Protein AF-A0A846D8M5-F1 (afdb_monomer_lite)

Foldseek 3Di:
DDVVVVVVCVVQLVVLLVVCLVVVPLSLLPQQVVCVVVPDQSLVSNVVSVVSSVVSVVVVVVVCVVVVVDDPVVCCVPVVVVVVVVVVVNVVVVVDDRVVVVVVSVVVSVVVVVVVVVVVVVVVVVVVVVVPDDD

Sequence (135 aa):
MTPTHLLIF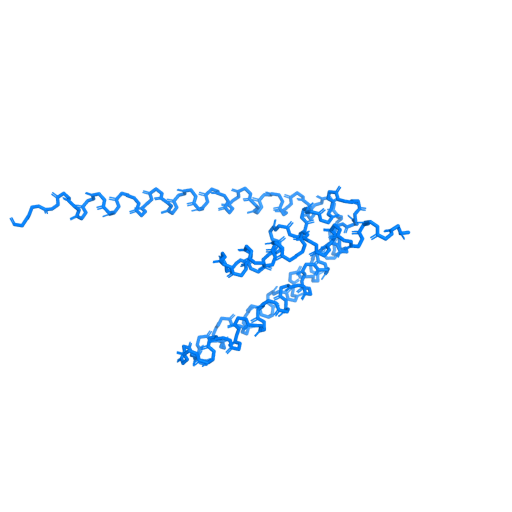AGSGLLAGILAGFLGIGGGVVLVPLLVALGYQPVQAAATSSLSIVITASSGTVQNWRMGYFDLKSVIGIGFPALITAQIGAYLADLFPPYLLLVAFGILLLVTIYLIQLRKQLKSRAQQESQRAPN

Secondary structure (DSSP, 8-state):
--HHHHHHHHHHHHHHHHHHHHHTS-SHHHHHHHHHHTT--HHHHHHHHHHHHHHHHHHHHHHHHHTT---HHHHHHHHHHHHHHHHHHHHHHHTS-HHHHHHHHHHHHHHHHHHHHHHHHHHHHHHHHHHHS--

pLDDT: mean 79.48, std 8.6, range [52.28, 92.25]

Radius of gyration: 18.72 Å; chains: 1; bounding box: 63×35×42 Å

Structure (mmCIF, N/CA/C/O backbone):
data_AF-A0A846D8M5-F1
#
_entry.id   AF-A0A846D8M5-F1
#
loop_
_atom_site.group_PDB
_atom_site.id
_atom_site.type_symbol
_atom_site.label_atom_id
_atom_site.label_alt_id
_atom_site.label_comp_id
_atom_site.label_asym_id
_atom_site.label_entity_id
_atom_site.label_seq_id
_atom_site.pdbx_PDB_ins_code
_atom_site.Cartn_x
_atom_site.Cartn_y
_atom_site.Cartn_z
_atom_site.occupancy
_atom_site.B_iso_or_equiv
_atom_site.auth_seq_id
_atom_site.auth_comp_id
_atom_site.auth_asym_id
_atom_site.auth_atom_id
_atom_site.pdbx_PDB_model_num
ATOM 1 N N . MET A 1 1 ? 22.003 12.902 -9.533 1.00 52.28 1 MET A N 1
ATOM 2 C CA . MET A 1 1 ? 20.816 13.222 -8.712 1.00 52.28 1 MET A CA 1
ATOM 3 C C . MET A 1 1 ? 20.994 14.627 -8.161 1.00 52.28 1 MET A C 1
ATOM 5 O O . MET A 1 1 ? 21.874 14.825 -7.336 1.00 52.28 1 MET A O 1
ATOM 9 N N . THR A 1 2 ? 20.272 15.618 -8.684 1.00 69.81 2 THR A N 1
ATOM 10 C CA . THR A 1 2 ? 20.359 17.006 -8.199 1.00 69.81 2 THR A CA 1
ATOM 11 C C . THR A 1 2 ? 19.541 17.174 -6.905 1.00 69.81 2 THR A C 1
ATOM 13 O O . THR A 1 2 ? 18.514 16.507 -6.744 1.00 69.81 2 THR A O 1
ATOM 16 N N . PRO A 1 3 ? 19.967 18.038 -5.963 1.00 70.38 3 PRO A N 1
ATOM 17 C CA . PRO A 1 3 ? 19.333 18.208 -4.645 1.00 70.38 3 PRO A CA 1
ATOM 18 C C . PRO A 1 3 ? 17.864 18.662 -4.707 1.00 70.38 3 PRO A C 1
ATOM 20 O O . PRO A 1 3 ? 17.102 18.448 -3.768 1.00 70.38 3 PRO A O 1
ATOM 23 N N . THR A 1 4 ? 17.429 19.222 -5.834 1.00 70.56 4 THR A N 1
ATOM 24 C CA . THR A 1 4 ? 16.033 19.594 -6.092 1.00 70.56 4 THR A CA 1
ATOM 25 C C . THR A 1 4 ? 15.095 18.388 -6.178 1.00 70.56 4 THR A C 1
ATOM 27 O O . THR A 1 4 ? 13.969 18.466 -5.693 1.00 70.56 4 THR A O 1
ATOM 30 N N . HIS A 1 5 ? 15.545 17.245 -6.708 1.00 72.69 5 HIS A N 1
ATOM 31 C CA . HIS A 1 5 ? 14.712 16.037 -6.763 1.00 72.69 5 HIS A CA 1
ATOM 32 C C . HIS A 1 5 ? 14.430 15.461 -5.372 1.00 72.69 5 HIS A C 1
ATOM 34 O O . HIS A 1 5 ? 13.329 14.980 -5.130 1.00 72.69 5 HIS A O 1
ATOM 40 N N . LEU A 1 6 ? 15.380 15.568 -4.436 1.00 73.88 6 LEU A N 1
ATOM 41 C CA . LEU A 1 6 ? 15.201 15.119 -3.050 1.00 73.88 6 LEU A CA 1
ATOM 42 C C . LEU A 1 6 ? 14.072 15.869 -2.340 1.00 73.88 6 LEU A C 1
ATOM 44 O O . LEU A 1 6 ? 13.260 15.248 -1.659 1.00 73.88 6 LEU A O 1
ATOM 48 N N . LEU A 1 7 ? 13.983 17.185 -2.539 1.00 78.38 7 LEU A N 1
ATOM 49 C CA . LEU A 1 7 ? 12.912 18.000 -1.962 1.00 78.38 7 LEU A CA 1
ATOM 50 C C . LEU A 1 7 ? 11.543 17.649 -2.557 1.00 78.38 7 LEU A C 1
ATOM 52 O O . LEU A 1 7 ? 10.556 17.583 -1.827 1.00 78.38 7 LEU A O 1
ATOM 56 N N . ILE A 1 8 ? 11.487 17.358 -3.860 1.00 78.06 8 ILE A N 1
ATOM 57 C CA . ILE A 1 8 ? 10.257 16.918 -4.532 1.00 78.06 8 ILE A CA 1
ATOM 58 C C . ILE A 1 8 ? 9.831 15.534 -4.023 1.00 78.06 8 ILE A C 1
ATOM 60 O O . ILE A 1 8 ? 8.652 15.334 -3.727 1.00 78.06 8 ILE A O 1
ATOM 64 N N . PHE A 1 9 ? 10.764 14.591 -3.859 1.00 71.31 9 PHE A N 1
ATOM 65 C CA . PHE A 1 9 ? 10.476 13.270 -3.289 1.00 71.31 9 PHE A CA 1
ATOM 66 C C . PHE A 1 9 ? 9.994 13.361 -1.844 1.00 71.31 9 PHE A C 1
ATOM 68 O O . PHE A 1 9 ? 9.004 12.725 -1.491 1.00 71.31 9 PHE A O 1
ATOM 75 N N . ALA A 1 10 ? 10.650 14.184 -1.025 1.00 77.88 10 ALA A N 1
ATOM 76 C CA . ALA A 1 10 ? 10.250 14.391 0.357 1.00 77.88 10 ALA A CA 1
ATOM 77 C C . ALA A 1 10 ? 8.849 15.013 0.438 1.00 77.88 10 ALA A C 1
ATOM 79 O O . ALA A 1 10 ? 7.990 14.475 1.126 1.00 77.88 10 ALA A O 1
ATOM 80 N N . GLY A 1 11 ? 8.579 16.089 -0.307 1.00 80.75 11 GLY A N 1
ATOM 81 C CA . GLY A 1 11 ? 7.279 16.766 -0.285 1.00 80.75 11 GLY A CA 1
ATOM 82 C C . GLY A 1 11 ? 6.132 15.895 -0.807 1.00 80.75 11 GLY A C 1
ATOM 83 O O . GLY A 1 11 ? 5.086 15.794 -0.166 1.00 80.75 11 GLY A O 1
ATOM 84 N N . SER A 1 12 ? 6.334 15.223 -1.943 1.00 72.62 12 SER A N 1
ATOM 85 C CA . SER A 1 12 ? 5.322 14.335 -2.530 1.00 72.62 12 SER A CA 1
ATOM 86 C C . SER A 1 12 ? 5.097 13.074 -1.699 1.00 72.62 12 SER A C 1
ATOM 88 O O . SER A 1 12 ? 3.949 12.692 -1.494 1.00 72.62 12 SER A O 1
ATOM 90 N N . GLY A 1 13 ? 6.155 12.467 -1.155 1.00 70.81 13 GLY A N 1
ATOM 91 C CA . GLY A 1 13 ? 6.057 11.313 -0.263 1.00 70.81 13 GLY A CA 1
ATOM 92 C C . GLY A 1 13 ? 5.342 11.642 1.046 1.00 70.81 13 GLY A C 1
ATOM 93 O O . GLY A 1 13 ? 4.541 10.842 1.522 1.00 70.81 13 GLY A O 1
ATOM 94 N N . LEU A 1 14 ? 5.563 12.837 1.599 1.00 77.81 14 LEU A N 1
ATOM 95 C CA . LEU A 1 14 ? 4.922 13.286 2.835 1.00 77.81 14 LEU A CA 1
ATOM 96 C C . LEU A 1 14 ? 3.430 13.579 2.607 1.00 77.81 14 LEU A C 1
ATOM 98 O O . LEU A 1 14 ? 2.591 13.086 3.357 1.00 77.81 14 LEU A O 1
ATOM 102 N N . LEU A 1 15 ? 3.077 14.276 1.521 1.00 76.12 15 LEU A N 1
ATOM 103 C CA . LEU A 1 15 ? 1.676 14.486 1.132 1.00 76.12 15 LEU A CA 1
ATOM 104 C C . LEU A 1 15 ? 0.964 13.170 0.804 1.00 76.12 15 LEU A C 1
ATOM 106 O O . LEU A 1 15 ? -0.138 12.930 1.296 1.00 76.12 15 LEU A O 1
ATOM 110 N N . ALA A 1 16 ? 1.596 12.298 0.017 1.00 68.88 16 ALA A N 1
ATOM 111 C CA . ALA A 1 16 ? 1.054 10.986 -0.308 1.00 68.88 16 ALA A CA 1
ATOM 112 C C . ALA A 1 16 ? 0.885 10.130 0.951 1.00 68.88 16 ALA A C 1
ATOM 114 O O . ALA A 1 16 ? -0.146 9.487 1.091 1.00 68.88 16 ALA A O 1
ATOM 115 N N . GLY A 1 17 ? 1.839 10.163 1.885 1.00 65.44 17 GLY A N 1
ATOM 116 C CA . GLY A 1 17 ? 1.776 9.458 3.165 1.00 65.44 17 GLY A CA 1
ATOM 117 C C . GLY A 1 17 ? 0.657 9.965 4.075 1.00 65.44 17 GLY A C 1
ATOM 118 O O . GLY A 1 17 ? -0.071 9.157 4.647 1.00 65.44 17 GLY A O 1
ATOM 119 N N . ILE A 1 18 ? 0.455 11.284 4.156 1.00 72.31 18 ILE A N 1
ATOM 120 C CA . ILE A 1 18 ? -0.668 11.880 4.895 1.00 72.31 18 ILE A CA 1
ATOM 121 C C . ILE A 1 18 ? -1.992 11.444 4.268 1.00 72.31 18 ILE A C 1
ATOM 123 O O . ILE A 1 18 ? -2.844 10.896 4.963 1.00 72.31 18 ILE A O 1
ATOM 127 N N . LEU A 1 19 ? -2.162 11.624 2.955 1.00 68.31 19 LEU A N 1
ATOM 128 C CA . LEU A 1 19 ? -3.387 11.233 2.252 1.00 68.31 19 LEU A CA 1
ATOM 129 C C . LEU A 1 19 ? -3.642 9.727 2.372 1.00 68.31 19 LEU A C 1
ATOM 131 O O . LEU A 1 19 ? -4.762 9.310 2.641 1.00 68.31 19 LEU A O 1
ATOM 135 N N . ALA A 1 20 ? -2.602 8.909 2.242 1.00 63.12 20 ALA A N 1
ATOM 136 C CA . ALA A 1 20 ? -2.658 7.465 2.415 1.00 63.12 20 ALA A CA 1
ATOM 137 C C . ALA A 1 20 ? -3.077 7.046 3.824 1.00 63.12 20 ALA A C 1
ATOM 139 O O . ALA A 1 20 ? -3.887 6.131 3.960 1.00 63.12 20 ALA A O 1
ATOM 140 N N . GLY A 1 21 ? -2.531 7.706 4.848 1.00 61.69 21 GLY A N 1
ATOM 141 C CA . GLY A 1 21 ? -2.876 7.481 6.247 1.00 61.69 21 GLY A CA 1
ATOM 142 C C . GLY A 1 21 ? -4.318 7.883 6.549 1.00 61.69 21 GLY A C 1
ATOM 143 O O . GLY A 1 21 ? -5.042 7.115 7.174 1.00 61.69 21 GLY A O 1
ATOM 144 N N . PHE A 1 22 ? -4.771 9.027 6.027 1.00 62.53 22 PHE A N 1
ATOM 145 C CA . PHE A 1 22 ? -6.163 9.479 6.144 1.00 62.53 22 PHE A CA 1
ATOM 146 C C . PHE A 1 22 ? -7.151 8.559 5.421 1.00 62.53 22 PHE A C 1
ATOM 148 O O . PHE A 1 22 ? -8.244 8.306 5.922 1.00 62.53 22 PHE A O 1
ATOM 155 N N . LEU A 1 23 ? -6.784 8.069 4.237 1.00 63.47 23 LEU A N 1
ATOM 156 C CA . LEU A 1 23 ? -7.632 7.200 3.422 1.00 63.47 23 LEU A CA 1
ATOM 157 C C . LEU A 1 23 ? -7.542 5.720 3.842 1.00 63.47 23 LEU A C 1
ATOM 159 O O . LEU A 1 23 ? -8.371 4.920 3.415 1.00 63.47 23 LEU A O 1
ATOM 163 N N . GLY A 1 24 ? -6.543 5.339 4.645 1.00 60.50 24 GLY A N 1
ATOM 164 C CA . GLY A 1 24 ? -6.326 3.968 5.120 1.00 60.50 24 GLY A CA 1
ATOM 165 C C . GLY A 1 24 ? -5.878 2.965 4.046 1.00 60.50 24 GLY A C 1
ATOM 166 O O . GLY A 1 24 ? -5.963 1.763 4.270 1.00 60.50 24 GLY A O 1
ATOM 167 N N . ILE A 1 25 ? -5.413 3.426 2.876 1.00 63.41 25 ILE A N 1
ATOM 168 C CA . ILE A 1 25 ? -5.116 2.575 1.697 1.00 63.41 25 ILE A CA 1
ATOM 169 C C . ILE A 1 25 ? -3.622 2.191 1.610 1.00 63.41 25 ILE A C 1
ATOM 171 O O . ILE A 1 25 ? -3.185 1.575 0.642 1.00 63.41 25 ILE A O 1
ATOM 175 N N . GLY A 1 26 ? -2.789 2.608 2.570 1.00 62.91 26 GLY A N 1
ATOM 176 C CA . GLY A 1 26 ? -1.344 2.316 2.579 1.00 62.91 26 GLY A CA 1
ATOM 177 C C . GLY A 1 26 ? -0.514 3.077 1.530 1.00 62.91 26 GLY A C 1
ATOM 178 O O . GLY A 1 26 ? 0.701 2.958 1.492 1.00 62.91 26 GLY A O 1
ATOM 179 N N . GLY A 1 27 ? -1.122 3.906 0.680 1.00 65.12 27 GLY A N 1
ATOM 180 C CA . GLY A 1 27 ? -0.404 4.866 -0.171 1.00 65.12 27 GLY A CA 1
ATOM 181 C C . GLY A 1 27 ? 0.227 4.302 -1.436 1.00 65.12 27 GLY A C 1
ATOM 182 O O . GLY A 1 27 ? 0.594 5.085 -2.310 1.00 65.12 27 GLY A O 1
ATOM 183 N N . GLY A 1 28 ? 0.269 2.979 -1.610 1.00 69.88 28 GLY A N 1
ATOM 184 C CA . GLY A 1 28 ? 0.837 2.373 -2.818 1.00 69.88 28 GLY A CA 1
ATOM 185 C C . GLY A 1 28 ? 0.066 2.657 -4.102 1.00 69.88 28 GLY A C 1
ATOM 186 O O . GLY A 1 28 ? 0.667 2.793 -5.163 1.00 69.88 28 GLY A O 1
ATOM 187 N N . VAL A 1 29 ? -1.242 2.897 -3.990 1.00 70.38 29 VAL A N 1
ATOM 188 C CA . VAL A 1 29 ? -2.087 3.405 -5.085 1.00 70.38 29 VAL A CA 1
ATOM 189 C C . VAL A 1 29 ? -1.563 4.729 -5.661 1.00 70.38 29 VAL A C 1
ATOM 191 O O . VAL A 1 29 ? -1.752 4.995 -6.843 1.00 70.38 29 VAL A O 1
ATOM 194 N N . VAL A 1 30 ? -0.888 5.546 -4.846 1.00 76.56 30 VAL A N 1
ATOM 195 C CA . VAL A 1 30 ? -0.352 6.858 -5.241 1.00 76.56 30 VAL A CA 1
ATOM 196 C C . VAL A 1 30 ? 1.153 6.787 -5.514 1.00 76.56 30 VAL A C 1
ATOM 198 O O . VAL A 1 30 ? 1.621 7.320 -6.516 1.00 76.56 30 VAL A O 1
ATOM 201 N N . LEU A 1 31 ? 1.914 6.101 -4.656 1.00 79.06 31 LEU A N 1
ATOM 202 C CA . LEU A 1 31 ? 3.377 6.021 -4.732 1.00 79.06 31 LEU A CA 1
ATOM 203 C C . LEU A 1 31 ? 3.878 5.256 -5.960 1.00 79.06 31 LEU A C 1
ATOM 205 O O . LEU A 1 31 ? 4.815 5.715 -6.609 1.00 79.06 31 LEU A O 1
ATOM 209 N N . VAL A 1 32 ? 3.258 4.124 -6.304 1.00 83.56 32 VAL A N 1
ATOM 210 C CA . VAL A 1 32 ? 3.677 3.310 -7.457 1.00 83.56 32 VAL A CA 1
ATOM 211 C C . VAL A 1 32 ? 3.573 4.084 -8.780 1.00 83.56 32 VAL A C 1
ATOM 213 O O . VAL A 1 32 ? 4.594 4.200 -9.460 1.00 83.56 32 VAL A O 1
ATOM 216 N N . PRO A 1 33 ? 2.416 4.664 -9.167 1.00 79.44 33 PRO A N 1
ATOM 217 C CA . PRO A 1 33 ? 2.316 5.389 -10.431 1.00 79.44 33 PRO A CA 1
ATOM 218 C C . PRO A 1 33 ? 3.143 6.677 -10.426 1.00 79.44 33 PRO A C 1
ATOM 220 O O . PRO A 1 33 ? 3.671 7.045 -11.470 1.00 79.44 33 PRO A O 1
ATOM 223 N N . LEU A 1 34 ? 3.319 7.331 -9.272 1.00 83.00 34 LEU A N 1
ATOM 224 C CA . LEU A 1 34 ? 4.190 8.501 -9.149 1.00 83.00 34 LEU A CA 1
ATOM 225 C C . LEU A 1 34 ? 5.653 8.145 -9.451 1.00 83.00 34 LEU A C 1
ATOM 227 O O . LEU A 1 34 ? 6.296 8.819 -10.249 1.00 83.00 34 LEU A O 1
ATOM 231 N N . LEU A 1 35 ? 6.177 7.075 -8.849 1.00 82.88 35 LEU A N 1
ATOM 232 C CA . LEU A 1 35 ? 7.551 6.626 -9.086 1.00 82.88 35 LEU A CA 1
ATOM 233 C C . LEU A 1 35 ? 7.749 6.167 -10.536 1.00 82.88 35 LEU A C 1
ATOM 235 O O . LEU A 1 35 ? 8.748 6.521 -11.157 1.00 82.88 35 LEU A O 1
ATOM 239 N N . VAL A 1 36 ? 6.777 5.458 -11.112 1.00 85.38 36 VAL A N 1
ATOM 240 C CA . VAL A 1 36 ? 6.825 5.070 -12.530 1.00 85.38 36 VAL A CA 1
ATOM 241 C C . VAL A 1 36 ? 6.788 6.294 -13.452 1.00 85.38 36 VAL A C 1
ATOM 243 O O . VAL A 1 36 ? 7.579 6.370 -14.389 1.00 85.38 36 VAL A O 1
ATOM 246 N N . ALA A 1 37 ? 5.939 7.288 -13.172 1.00 81.81 37 ALA A N 1
ATOM 247 C CA . ALA A 1 37 ? 5.877 8.535 -13.940 1.00 81.81 37 ALA A CA 1
ATOM 248 C C . ALA A 1 37 ? 7.187 9.340 -13.876 1.00 81.81 37 ALA A C 1
ATOM 250 O O . ALA A 1 37 ? 7.509 10.080 -14.802 1.00 81.81 37 ALA A O 1
ATOM 251 N N . LEU A 1 38 ? 7.961 9.167 -12.803 1.00 82.00 38 LEU A N 1
ATOM 252 C CA . LEU A 1 38 ? 9.277 9.779 -12.616 1.00 82.00 38 LEU A CA 1
ATOM 253 C C . LEU A 1 38 ? 10.422 8.969 -13.252 1.00 82.00 38 LEU A C 1
ATOM 255 O O . LEU A 1 38 ? 11.583 9.348 -13.112 1.00 82.00 38 LEU A O 1
ATOM 259 N N . GLY A 1 39 ? 10.112 7.886 -13.971 1.00 82.88 39 GLY A N 1
ATOM 260 C CA . GLY A 1 39 ? 11.077 7.098 -14.740 1.00 82.88 39 GLY A CA 1
ATOM 261 C C . GLY A 1 39 ? 11.699 5.920 -13.989 1.00 82.88 39 GLY A C 1
ATOM 262 O O . GLY A 1 39 ? 12.623 5.296 -14.513 1.00 82.88 39 GLY A O 1
ATOM 263 N N . TYR A 1 40 ? 11.219 5.585 -12.787 1.00 85.06 40 TYR A N 1
ATOM 264 C CA . TYR A 1 40 ? 11.662 4.377 -12.087 1.00 85.06 40 TYR A CA 1
ATOM 265 C C . TYR A 1 40 ? 11.048 3.123 -12.706 1.00 85.06 40 TYR A C 1
ATOM 267 O O . TYR A 1 40 ? 9.910 3.124 -13.180 1.00 85.06 40 TYR A O 1
ATOM 275 N N . GLN A 1 41 ? 11.791 2.017 -12.661 1.00 83.75 41 GLN A N 1
ATOM 276 C CA . GLN A 1 41 ? 11.262 0.739 -13.124 1.00 83.75 41 GLN A CA 1
ATOM 277 C C . GLN A 1 41 ? 10.088 0.284 -12.234 1.00 83.75 41 GLN A C 1
ATOM 279 O O . GLN A 1 41 ? 10.169 0.446 -11.013 1.00 83.75 41 GLN A O 1
ATOM 284 N N . PRO A 1 42 ? 9.032 -0.341 -12.795 1.00 80.69 42 PRO A N 1
ATOM 285 C CA . PRO A 1 42 ? 7.850 -0.765 -12.034 1.00 80.69 42 PRO A CA 1
ATOM 286 C C . PRO A 1 42 ? 8.167 -1.624 -10.804 1.00 80.69 42 PRO A C 1
ATOM 288 O O . PRO A 1 42 ? 7.569 -1.433 -9.749 1.00 80.69 42 PRO A O 1
ATOM 291 N N . VAL A 1 43 ? 9.155 -2.516 -10.915 1.00 79.62 43 VAL A N 1
ATOM 292 C CA . VAL A 1 43 ? 9.604 -3.377 -9.809 1.00 79.62 43 VAL A CA 1
ATOM 293 C C . VAL A 1 43 ? 10.212 -2.551 -8.669 1.00 79.62 43 VAL A C 1
ATOM 295 O O . VAL A 1 43 ? 9.871 -2.749 -7.505 1.00 79.62 43 VAL A O 1
ATOM 298 N N . GLN A 1 44 ? 11.059 -1.565 -8.989 1.00 81.38 44 GLN A N 1
ATOM 299 C CA . GLN A 1 44 ? 11.639 -0.662 -7.987 1.00 81.38 44 GLN A CA 1
ATOM 300 C C . GLN A 1 44 ? 10.563 0.210 -7.335 1.00 81.38 44 GLN A C 1
ATOM 302 O O . GLN A 1 44 ? 10.539 0.345 -6.114 1.00 81.38 44 GLN A O 1
ATOM 307 N N . ALA A 1 45 ? 9.637 0.748 -8.133 1.00 84.38 45 ALA A N 1
ATOM 308 C CA . ALA A 1 45 ? 8.516 1.540 -7.639 1.00 84.38 45 ALA A CA 1
ATOM 309 C C . ALA A 1 45 ? 7.636 0.746 -6.654 1.00 84.38 45 ALA A C 1
ATOM 311 O O . ALA A 1 45 ? 7.282 1.254 -5.587 1.00 84.38 45 ALA A O 1
ATOM 312 N N . ALA A 1 46 ? 7.330 -0.515 -6.977 1.00 82.62 46 ALA A N 1
ATOM 313 C CA . ALA A 1 46 ? 6.575 -1.416 -6.110 1.00 82.62 46 ALA A CA 1
ATOM 314 C C . ALA A 1 46 ? 7.323 -1.736 -4.804 1.00 82.62 46 ALA A C 1
ATOM 316 O O . ALA A 1 46 ? 6.722 -1.701 -3.726 1.00 82.62 46 ALA A O 1
ATOM 317 N N . ALA A 1 47 ? 8.635 -1.979 -4.872 1.00 83.38 47 ALA A N 1
ATOM 318 C CA . ALA A 1 47 ? 9.462 -2.235 -3.694 1.00 83.38 47 ALA A CA 1
ATOM 319 C C . ALA A 1 47 ? 9.523 -1.015 -2.756 1.00 83.38 47 ALA A C 1
ATOM 321 O O . ALA A 1 47 ? 9.267 -1.138 -1.556 1.00 83.38 47 ALA A O 1
ATOM 322 N N . THR A 1 48 ? 9.782 0.181 -3.295 1.00 85.75 48 THR A N 1
ATOM 323 C CA . THR A 1 48 ? 9.797 1.430 -2.516 1.00 85.75 48 THR A CA 1
ATOM 324 C C . THR A 1 48 ? 8.436 1.709 -1.886 1.00 85.75 48 THR A C 1
ATOM 326 O O . THR A 1 48 ? 8.357 2.033 -0.702 1.00 85.75 48 THR A O 1
ATOM 329 N N . SER A 1 49 ? 7.354 1.522 -2.643 1.00 84.44 49 SER A N 1
ATOM 330 C CA . SER A 1 49 ? 5.999 1.665 -2.120 1.00 84.44 49 SER A CA 1
ATOM 331 C C . SER A 1 49 ? 5.705 0.686 -0.982 1.00 84.44 49 SER A C 1
ATOM 333 O O . SER A 1 49 ? 5.067 1.068 -0.004 1.00 84.44 49 SER A O 1
ATOM 335 N N . SER A 1 50 ? 6.149 -0.567 -1.095 1.00 83.06 50 SER A N 1
ATOM 336 C CA . SER A 1 50 ? 5.946 -1.584 -0.056 1.00 83.06 50 SER A CA 1
ATOM 337 C C . SER A 1 50 ? 6.648 -1.197 1.244 1.00 83.06 50 SER A C 1
ATOM 339 O O . SER A 1 50 ? 6.062 -1.312 2.318 1.00 83.06 50 SER A O 1
ATOM 341 N N . LEU A 1 51 ? 7.856 -0.632 1.157 1.00 85.62 51 LEU A N 1
ATOM 342 C CA . LEU A 1 51 ? 8.560 -0.096 2.323 1.00 85.62 51 LEU A CA 1
ATOM 343 C C . LEU A 1 51 ? 7.788 1.063 2.978 1.00 85.62 51 LEU A C 1
ATOM 345 O O . LEU A 1 51 ? 7.641 1.099 4.199 1.00 85.62 51 LEU A O 1
ATOM 349 N N . SER A 1 52 ? 7.243 1.989 2.183 1.00 83.38 52 SER A N 1
ATOM 350 C CA . SER A 1 52 ? 6.396 3.071 2.704 1.00 83.38 52 SER A CA 1
ATOM 351 C C . SER A 1 52 ? 5.110 2.550 3.363 1.00 83.38 52 SER A C 1
ATOM 353 O O . SER A 1 52 ? 4.706 3.068 4.408 1.00 83.38 52 SER A O 1
ATOM 355 N N . ILE A 1 53 ? 4.489 1.503 2.806 1.00 83.62 53 ILE A N 1
ATOM 356 C CA . ILE A 1 53 ? 3.328 0.828 3.407 1.00 83.62 53 ILE A CA 1
ATOM 357 C C . ILE A 1 53 ? 3.697 0.261 4.779 1.00 83.62 53 ILE A C 1
ATOM 359 O O . ILE A 1 53 ? 2.954 0.473 5.731 1.00 83.62 53 ILE A O 1
ATOM 363 N N . VAL A 1 54 ? 4.849 -0.402 4.916 1.00 84.50 54 VAL A N 1
ATOM 364 C CA . VAL A 1 54 ? 5.296 -0.953 6.207 1.00 84.50 54 VAL A CA 1
ATOM 365 C C . VAL A 1 54 ? 5.408 0.150 7.259 1.00 84.50 54 VAL A C 1
ATOM 367 O O . VAL A 1 54 ? 4.831 0.024 8.335 1.00 84.50 54 VAL A O 1
ATOM 370 N N . ILE A 1 55 ? 6.065 1.269 6.938 1.00 84.31 55 ILE A N 1
ATOM 371 C CA . ILE A 1 55 ? 6.235 2.393 7.874 1.00 84.31 55 ILE A CA 1
ATOM 372 C C . ILE A 1 55 ? 4.877 2.971 8.303 1.00 84.31 55 ILE A C 1
ATOM 374 O O . ILE A 1 55 ? 4.622 3.171 9.494 1.00 84.31 55 ILE A O 1
ATOM 378 N N . THR A 1 56 ? 3.989 3.225 7.340 1.00 79.44 56 THR A N 1
ATOM 379 C CA . THR A 1 56 ? 2.666 3.810 7.613 1.00 79.44 56 THR A CA 1
ATOM 380 C C . THR A 1 56 ? 1.757 2.848 8.380 1.00 79.44 56 THR A C 1
ATOM 382 O O . THR A 1 56 ? 1.104 3.260 9.339 1.00 79.44 56 THR A O 1
ATOM 385 N N . ALA A 1 57 ? 1.764 1.559 8.036 1.00 81.00 57 ALA A N 1
ATOM 386 C CA . ALA A 1 57 ? 1.003 0.525 8.728 1.00 81.00 57 ALA A CA 1
ATOM 387 C C . ALA A 1 57 ? 1.506 0.301 10.160 1.00 81.00 57 ALA A C 1
ATOM 389 O O . ALA A 1 57 ? 0.694 0.169 11.077 1.00 81.00 57 ALA A O 1
ATOM 390 N N . SER A 1 58 ? 2.824 0.313 10.391 1.00 84.56 58 SER A N 1
ATOM 391 C CA . SER A 1 58 ? 3.392 0.245 11.743 1.00 84.56 58 SER A CA 1
ATOM 392 C C . SER A 1 58 ? 2.951 1.437 12.590 1.00 84.56 58 SER A C 1
ATOM 394 O O . SER A 1 58 ? 2.495 1.248 13.716 1.00 84.56 58 SER A O 1
ATOM 396 N N . SER A 1 59 ? 3.003 2.654 12.039 1.00 83.19 59 SER A N 1
ATOM 397 C CA . SER A 1 59 ? 2.518 3.858 12.724 1.00 83.19 59 SER A CA 1
ATOM 398 C C . SER A 1 59 ? 1.024 3.761 13.068 1.00 83.19 59 SER A C 1
ATOM 400 O O . SER A 1 59 ? 0.642 3.960 14.224 1.00 83.19 59 SER A O 1
ATOM 402 N N . GLY A 1 60 ? 0.190 3.345 12.107 1.00 80.38 60 GLY A N 1
ATOM 403 C CA . GLY A 1 60 ? -1.242 3.120 12.321 1.00 80.38 60 GLY A CA 1
ATOM 404 C C . GLY A 1 60 ? -1.534 2.032 13.360 1.00 80.38 60 GLY A C 1
ATOM 405 O O . GLY A 1 60 ? -2.444 2.179 14.172 1.00 80.38 60 GLY A O 1
ATOM 406 N N . THR A 1 61 ? -0.725 0.971 13.401 1.00 83.06 61 THR A N 1
ATOM 407 C CA . THR A 1 61 ? -0.847 -0.111 14.392 1.00 83.06 61 THR A CA 1
ATOM 408 C C . THR A 1 61 ? -0.557 0.392 15.802 1.00 83.06 61 THR A C 1
ATOM 410 O O . THR A 1 61 ? -1.335 0.123 16.716 1.00 83.06 61 THR A O 1
ATOM 413 N N . VAL A 1 62 ? 0.514 1.173 15.985 1.00 84.88 62 VAL A N 1
ATOM 414 C CA . VAL A 1 62 ? 0.836 1.800 17.279 1.00 84.88 62 VAL A CA 1
ATOM 415 C C . VAL A 1 62 ? -0.308 2.704 17.733 1.00 84.88 62 VAL A C 1
ATOM 417 O O . VAL A 1 62 ? -0.704 2.672 18.898 1.00 84.88 62 VAL A O 1
ATOM 420 N N . GLN A 1 63 ? -0.881 3.482 16.818 1.00 82.62 63 GLN A N 1
ATOM 421 C CA . GLN A 1 63 ? -2.012 4.350 17.122 1.00 82.62 63 GLN A CA 1
ATOM 422 C C . GLN A 1 63 ? -3.276 3.555 17.494 1.00 82.62 63 GLN A C 1
ATOM 424 O O . GLN A 1 63 ? -3.917 3.878 18.493 1.00 82.62 63 GLN A O 1
ATOM 429 N N . ASN A 1 64 ? -3.595 2.478 16.771 1.00 82.88 64 ASN A N 1
ATOM 430 C CA . ASN A 1 64 ? -4.720 1.591 17.088 1.00 82.88 64 ASN A CA 1
ATOM 431 C C . ASN A 1 64 ? -4.557 0.886 18.436 1.00 82.88 64 ASN A C 1
ATOM 433 O O . ASN A 1 64 ? -5.532 0.762 19.178 1.00 82.88 64 ASN A O 1
ATOM 437 N N . TRP A 1 65 ? -3.332 0.480 18.785 1.00 83.00 65 TRP A N 1
ATOM 438 C CA . TRP A 1 65 ? -3.032 -0.061 20.108 1.00 83.00 65 TRP A CA 1
ATOM 439 C C . TRP A 1 65 ? -3.330 0.981 21.186 1.00 83.00 65 TRP A C 1
ATOM 441 O O . TRP A 1 65 ? -4.081 0.702 22.118 1.00 83.00 65 TRP A O 1
ATOM 451 N N . ARG A 1 66 ? -2.824 2.213 21.040 1.00 84.69 66 ARG A N 1
ATOM 452 C CA . ARG A 1 66 ? -3.060 3.290 22.020 1.00 84.69 66 ARG A CA 1
ATOM 453 C C . ARG A 1 66 ? -4.541 3.624 22.207 1.00 84.69 66 ARG A C 1
ATOM 455 O O . ARG A 1 66 ? -4.921 4.036 23.296 1.00 84.69 66 ARG A O 1
ATOM 462 N N . MET A 1 67 ? -5.365 3.437 21.178 1.00 83.94 67 MET A N 1
ATOM 463 C CA . MET A 1 67 ? -6.813 3.658 21.241 1.00 83.94 67 MET A CA 1
ATOM 464 C C . MET A 1 67 ? -7.608 2.467 21.808 1.00 83.94 67 MET A C 1
ATOM 466 O O . MET A 1 67 ? -8.820 2.575 21.958 1.00 83.94 67 MET A O 1
ATOM 470 N N . GLY A 1 68 ? -6.962 1.341 22.132 1.00 81.62 68 GLY A N 1
ATOM 471 C CA . GLY A 1 68 ? -7.619 0.168 22.720 1.00 81.62 68 GLY A CA 1
ATOM 472 C C . GLY A 1 68 ? -8.414 -0.694 21.730 1.00 81.62 68 GLY A C 1
ATOM 473 O O . GLY A 1 68 ? -9.066 -1.646 22.145 1.00 81.62 68 GLY A O 1
ATOM 474 N N . TYR A 1 69 ? -8.331 -0.421 20.424 1.00 77.50 69 TYR A N 1
ATOM 475 C CA . TYR A 1 69 ? -9.031 -1.171 19.367 1.00 77.50 69 TYR A CA 1
ATOM 476 C C . TYR A 1 69 ? -8.267 -2.418 18.887 1.00 77.50 69 TYR A C 1
ATOM 478 O O . TYR A 1 69 ? -8.486 -2.909 17.779 1.00 77.50 69 TYR A O 1
ATOM 486 N N . PHE A 1 70 ? -7.325 -2.920 19.684 1.00 78.62 70 PHE A N 1
ATOM 487 C CA . PHE A 1 70 ? -6.447 -4.012 19.280 1.00 78.62 70 PHE A CA 1
ATOM 488 C C . PHE A 1 70 ? -7.096 -5.375 19.550 1.00 78.62 70 PHE A C 1
ATOM 490 O O . PHE A 1 70 ? -6.949 -5.948 20.628 1.00 78.62 70 PHE A O 1
ATOM 497 N N . ASP A 1 71 ? -7.816 -5.900 18.557 1.00 82.44 71 ASP A N 1
ATOM 498 C CA . ASP A 1 71 ? -8.353 -7.262 18.593 1.00 82.44 71 ASP A CA 1
ATOM 499 C C . ASP A 1 71 ? -7.384 -8.261 17.948 1.00 82.44 71 ASP A C 1
ATOM 501 O O . ASP A 1 71 ? -7.287 -8.386 16.724 1.00 82.44 71 ASP A O 1
ATOM 505 N N . LEU A 1 72 ? -6.695 -9.022 18.799 1.00 81.69 72 LEU A N 1
ATOM 506 C CA . LEU A 1 72 ? -5.714 -10.023 18.392 1.00 81.69 72 LEU A CA 1
ATOM 507 C C . LEU A 1 72 ? -6.312 -11.117 17.493 1.00 81.69 72 LEU A C 1
ATOM 509 O O . LEU A 1 72 ? -5.623 -11.629 16.610 1.00 81.69 72 LEU A O 1
ATOM 513 N N . LYS A 1 73 ? -7.593 -11.467 17.682 1.00 86.12 73 LYS A N 1
ATOM 514 C CA . LYS A 1 73 ? -8.259 -12.490 16.864 1.00 86.12 73 LYS A CA 1
ATOM 515 C C . LYS A 1 73 ? -8.434 -12.008 15.431 1.00 86.12 73 LYS A C 1
ATOM 517 O O . LYS A 1 73 ? -8.122 -12.751 14.504 1.00 86.12 73 LYS A O 1
ATOM 522 N N . SER A 1 74 ? -8.863 -10.761 15.254 1.00 82.69 74 SER A N 1
ATOM 523 C CA . SER A 1 74 ? -8.982 -10.131 13.937 1.00 82.69 74 SER A CA 1
ATOM 524 C C . SER A 1 74 ? -7.620 -9.953 13.261 1.00 82.69 74 SER A C 1
ATOM 526 O O . SER A 1 74 ? -7.480 -10.239 12.072 1.00 82.69 74 SER A O 1
ATOM 528 N N . VAL A 1 75 ? -6.591 -9.556 14.021 1.00 83.38 75 VAL A N 1
ATOM 529 C CA . VAL A 1 75 ? -5.219 -9.411 13.504 1.00 83.38 75 VAL A CA 1
ATOM 530 C C . VAL A 1 75 ? -4.681 -10.740 12.982 1.00 83.38 75 VAL A C 1
ATOM 532 O O . VAL A 1 75 ? -4.126 -10.775 11.890 1.00 83.38 75 VAL A O 1
ATOM 535 N N . ILE A 1 76 ? -4.863 -11.841 13.709 1.00 87.00 76 ILE A N 1
ATOM 536 C CA . ILE A 1 76 ? -4.390 -13.157 13.261 1.00 87.00 76 ILE A CA 1
ATOM 537 C C . ILE A 1 76 ? -5.265 -13.689 12.119 1.00 87.00 76 ILE A C 1
ATOM 539 O O . ILE A 1 76 ? -4.735 -14.166 11.117 1.00 87.00 76 ILE A O 1
ATOM 543 N N . GLY A 1 77 ? -6.591 -13.566 12.237 1.00 89.12 77 GLY A N 1
ATOM 544 C CA . GLY A 1 77 ? -7.546 -14.084 11.256 1.00 89.12 77 GLY A CA 1
ATOM 545 C C . GLY A 1 77 ? -7.415 -13.452 9.870 1.00 89.12 77 GLY A C 1
ATOM 546 O O . GLY A 1 77 ? -7.658 -14.124 8.873 1.00 89.12 77 GLY A O 1
ATOM 547 N N . ILE A 1 78 ? -6.994 -12.187 9.797 1.00 86.62 78 ILE A N 1
ATOM 548 C CA . ILE A 1 78 ? -6.800 -11.468 8.529 1.00 86.62 78 ILE A CA 1
ATOM 549 C C . ILE A 1 78 ? -5.311 -11.354 8.184 1.00 86.62 78 ILE A C 1
ATOM 551 O O . ILE A 1 78 ? -4.922 -11.541 7.034 1.00 86.62 78 ILE A O 1
ATOM 555 N N . GLY A 1 79 ? -4.460 -11.074 9.169 1.00 85.75 79 GLY A N 1
ATOM 556 C CA . GLY A 1 79 ? -3.040 -10.807 8.960 1.00 85.75 79 GLY A CA 1
ATOM 557 C C . GLY A 1 79 ? -2.252 -12.034 8.516 1.00 85.75 79 GLY A C 1
ATOM 558 O O . GLY A 1 79 ? -1.442 -11.930 7.601 1.00 85.75 79 GLY A O 1
ATOM 559 N N . PHE A 1 80 ? -2.507 -13.209 9.097 1.00 87.38 80 PHE A N 1
ATOM 560 C CA . PHE A 1 80 ? -1.784 -14.430 8.726 1.00 87.38 80 PHE A CA 1
ATOM 561 C C . PHE A 1 80 ? -2.030 -14.853 7.265 1.00 87.38 80 PHE A C 1
ATOM 563 O O . PHE A 1 80 ? -1.057 -15.023 6.524 1.00 87.38 80 PHE A O 1
ATOM 570 N N . PRO A 1 81 ? -3.287 -14.957 6.784 1.00 90.06 81 PRO A N 1
ATOM 571 C CA . PRO A 1 81 ? -3.533 -15.229 5.371 1.00 90.06 81 PRO A CA 1
ATOM 572 C C . PRO A 1 81 ? -3.054 -14.093 4.460 1.00 90.06 81 PRO A C 1
ATOM 574 O O . PRO A 1 81 ? -2.569 -14.379 3.364 1.00 90.06 81 PRO A O 1
ATOM 577 N N . ALA A 1 82 ? -3.115 -12.828 4.899 1.00 86.94 82 ALA A N 1
ATOM 578 C CA . ALA A 1 82 ? -2.569 -11.703 4.138 1.00 86.94 82 ALA A CA 1
ATOM 579 C C . ALA A 1 82 ? -1.050 -11.819 3.929 1.00 86.94 82 ALA A C 1
ATOM 581 O O . ALA A 1 82 ? -0.578 -11.587 2.822 1.00 86.94 82 ALA A O 1
ATOM 582 N N . LEU A 1 83 ? -0.284 -12.233 4.944 1.00 88.56 83 LEU A N 1
ATOM 583 C CA . LEU A 1 83 ? 1.165 -12.440 4.817 1.00 88.56 83 LEU A CA 1
ATOM 584 C C . LEU A 1 83 ? 1.502 -13.542 3.805 1.00 88.56 83 LEU A C 1
ATOM 586 O O . LEU A 1 83 ? 2.366 -13.354 2.950 1.00 88.56 83 LEU A O 1
ATOM 590 N N . ILE A 1 84 ? 0.793 -14.673 3.871 1.00 92.25 84 ILE A N 1
ATOM 591 C CA . ILE A 1 84 ? 1.015 -15.805 2.961 1.00 92.25 84 ILE A CA 1
ATOM 592 C C . ILE A 1 84 ? 0.675 -15.404 1.522 1.00 92.25 84 ILE A C 1
ATOM 594 O O . ILE A 1 84 ? 1.481 -15.586 0.611 1.00 92.25 84 ILE A O 1
ATOM 598 N N . THR A 1 85 ? -0.508 -14.828 1.314 1.00 89.38 85 THR A N 1
ATOM 599 C CA . THR A 1 85 ? -0.970 -14.417 -0.019 1.00 89.38 85 THR A CA 1
ATOM 600 C C . THR A 1 85 ? -0.128 -13.288 -0.607 1.00 89.38 85 THR A C 1
ATOM 602 O O . THR A 1 85 ? 0.164 -13.330 -1.799 1.00 89.38 85 THR A O 1
ATOM 605 N N . ALA A 1 86 ? 0.328 -12.327 0.203 1.00 86.12 86 ALA A N 1
ATOM 606 C CA . ALA A 1 86 ? 1.222 -11.264 -0.249 1.00 86.12 86 ALA A CA 1
ATOM 607 C C . ALA A 1 86 ? 2.569 -11.820 -0.729 1.00 86.12 86 ALA A C 1
ATOM 609 O O . ALA A 1 86 ? 3.033 -11.438 -1.802 1.00 86.12 86 ALA A O 1
ATOM 610 N N . GLN A 1 87 ? 3.167 -12.760 0.013 1.00 88.75 87 GLN A N 1
ATOM 611 C CA . GLN A 1 87 ? 4.441 -13.366 -0.377 1.00 88.75 87 GLN A CA 1
ATOM 612 C C . GLN A 1 87 ? 4.311 -14.197 -1.660 1.00 88.75 87 GLN A C 1
ATOM 614 O O . GLN A 1 87 ? 5.156 -14.098 -2.550 1.00 88.75 87 GLN A O 1
ATOM 619 N N . ILE A 1 88 ? 3.236 -14.982 -1.781 1.00 90.38 88 ILE A N 1
ATOM 620 C CA . ILE A 1 88 ? 2.941 -15.754 -2.997 1.00 90.38 88 ILE A CA 1
ATOM 621 C C . ILE A 1 88 ? 2.713 -14.810 -4.181 1.00 90.38 88 ILE A C 1
ATOM 623 O O . ILE A 1 88 ? 3.247 -15.044 -5.261 1.00 90.38 88 ILE A O 1
ATOM 627 N N . GLY A 1 89 ? 1.954 -13.731 -3.979 1.00 86.81 89 GLY A N 1
ATOM 628 C CA . GLY A 1 89 ? 1.685 -12.727 -5.003 1.00 86.81 89 GLY A CA 1
ATOM 629 C C . GLY A 1 89 ? 2.951 -12.023 -5.486 1.00 86.81 89 GLY A C 1
ATOM 630 O O . GLY A 1 89 ? 3.112 -11.849 -6.689 1.00 86.81 89 GLY A O 1
ATOM 631 N N . ALA A 1 90 ? 3.869 -11.678 -4.578 1.00 82.88 90 ALA A N 1
ATOM 632 C CA . ALA A 1 90 ? 5.161 -11.088 -4.926 1.00 82.88 90 ALA A CA 1
ATOM 633 C C . ALA A 1 90 ? 6.025 -12.054 -5.749 1.00 82.88 90 ALA A C 1
ATOM 635 O O . ALA A 1 90 ? 6.540 -11.675 -6.795 1.00 82.88 90 ALA A O 1
ATOM 636 N N . TYR A 1 91 ? 6.110 -13.320 -5.333 1.00 86.75 91 TYR A N 1
ATOM 637 C CA . TYR A 1 91 ? 6.850 -14.336 -6.083 1.00 86.75 91 TYR A CA 1
ATOM 638 C C . TYR A 1 91 ? 6.261 -14.573 -7.480 1.00 86.75 91 TYR A C 1
ATOM 640 O O . TYR A 1 91 ? 6.994 -14.681 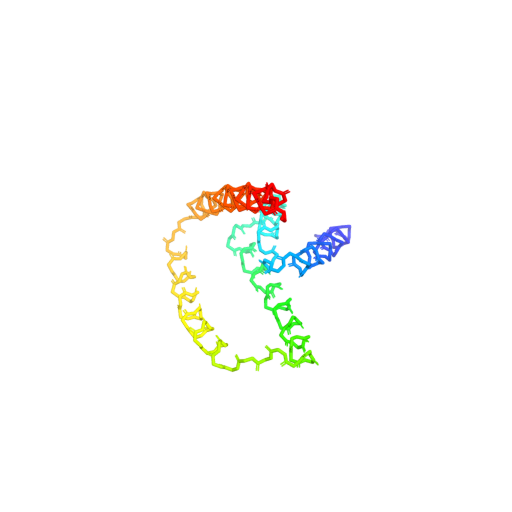-8.459 1.00 86.75 91 TYR A O 1
ATOM 648 N N . LEU A 1 92 ? 4.929 -14.613 -7.595 1.00 85.44 92 LEU A N 1
ATOM 649 C CA . LEU A 1 92 ? 4.261 -14.707 -8.892 1.00 85.44 92 LEU A CA 1
ATOM 650 C C . LEU A 1 92 ? 4.510 -13.467 -9.750 1.00 85.44 92 LEU A C 1
ATOM 652 O O . LEU A 1 92 ? 4.688 -13.606 -10.953 1.00 85.44 92 LEU A O 1
ATOM 656 N N . ALA A 1 93 ? 4.528 -12.274 -9.154 1.00 82.19 93 ALA A N 1
ATOM 657 C CA . ALA A 1 93 ? 4.733 -11.020 -9.868 1.00 82.19 93 ALA A CA 1
ATOM 658 C C . ALA A 1 93 ? 6.105 -10.951 -10.557 1.00 82.19 93 ALA A C 1
ATOM 660 O O . ALA A 1 93 ? 6.181 -10.453 -11.679 1.00 82.19 93 ALA A O 1
ATOM 661 N N . ASP A 1 94 ? 7.149 -11.515 -9.941 1.00 81.88 94 ASP A N 1
ATOM 662 C CA . ASP A 1 94 ? 8.500 -11.577 -10.517 1.00 81.88 94 ASP A CA 1
ATOM 663 C C . ASP A 1 94 ? 8.591 -12.484 -11.759 1.00 81.88 94 ASP A C 1
ATOM 665 O O . ASP A 1 94 ? 9.499 -12.330 -12.576 1.00 81.88 94 ASP A O 1
ATOM 669 N N . LEU A 1 95 ? 7.642 -13.410 -11.943 1.00 85.94 95 LEU A N 1
ATOM 670 C CA . LEU A 1 95 ? 7.575 -14.274 -13.128 1.00 85.94 95 LEU A CA 1
ATOM 671 C C . LEU A 1 95 ? 7.002 -13.553 -14.358 1.00 85.94 95 LEU A C 1
ATOM 673 O O . LEU A 1 95 ? 7.131 -14.055 -15.476 1.00 85.94 95 LEU A O 1
ATOM 677 N N . PHE A 1 96 ? 6.358 -12.395 -14.179 1.00 85.94 96 PHE A N 1
ATOM 678 C CA . PHE A 1 96 ? 5.718 -11.655 -15.263 1.00 85.94 96 PHE A CA 1
ATOM 679 C C . PHE A 1 96 ? 6.564 -10.465 -15.730 1.00 85.94 96 PHE A C 1
ATOM 681 O O . PHE A 1 96 ? 7.231 -9.801 -14.937 1.00 85.94 96 PHE A O 1
ATOM 688 N N . PRO A 1 97 ? 6.512 -10.124 -17.028 1.00 87.19 97 PRO A N 1
ATOM 689 C CA . PRO A 1 97 ? 7.227 -8.967 -17.534 1.00 87.19 97 PRO A CA 1
ATOM 690 C C . PRO A 1 97 ? 6.614 -7.648 -17.009 1.00 87.19 97 PRO A C 1
ATOM 692 O O . PRO A 1 97 ? 5.397 -7.564 -16.806 1.00 87.19 97 PRO A O 1
ATOM 695 N N . PRO A 1 98 ? 7.413 -6.571 -16.861 1.00 82.62 98 PRO A N 1
ATOM 696 C CA . PRO A 1 98 ? 6.986 -5.338 -16.186 1.00 82.62 98 PRO A CA 1
ATOM 697 C C . PRO A 1 98 ? 5.737 -4.663 -16.773 1.00 82.62 98 PRO A C 1
ATOM 699 O O . PRO A 1 98 ? 4.976 -4.028 -16.043 1.00 82.62 98 PRO A O 1
ATOM 702 N N . TYR A 1 99 ? 5.504 -4.800 -18.084 1.00 85.56 99 TYR A N 1
ATOM 703 C CA . TYR A 1 99 ? 4.335 -4.216 -18.749 1.00 85.56 99 TYR A CA 1
ATOM 704 C C . TYR A 1 99 ? 3.020 -4.860 -18.286 1.00 85.56 99 TYR A C 1
ATOM 706 O O . TYR A 1 99 ? 2.022 -4.163 -18.125 1.00 85.56 99 TYR A O 1
ATOM 714 N N . LEU A 1 100 ? 3.022 -6.172 -18.027 1.00 86.56 100 LEU A N 1
ATOM 715 C CA . LEU A 1 100 ? 1.854 -6.912 -17.547 1.00 86.56 100 LEU A CA 1
ATOM 716 C C . LEU A 1 100 ? 1.491 -6.477 -16.128 1.00 86.56 100 LEU A C 1
ATOM 718 O O . LEU A 1 100 ? 0.320 -6.237 -15.845 1.00 86.56 100 LEU A O 1
ATOM 722 N N . LEU A 1 101 ? 2.498 -6.283 -15.272 1.00 82.19 101 LEU A N 1
ATOM 723 C CA . LEU A 1 101 ? 2.323 -5.735 -13.926 1.00 82.19 101 LEU A CA 1
ATOM 724 C C . LEU A 1 101 ? 1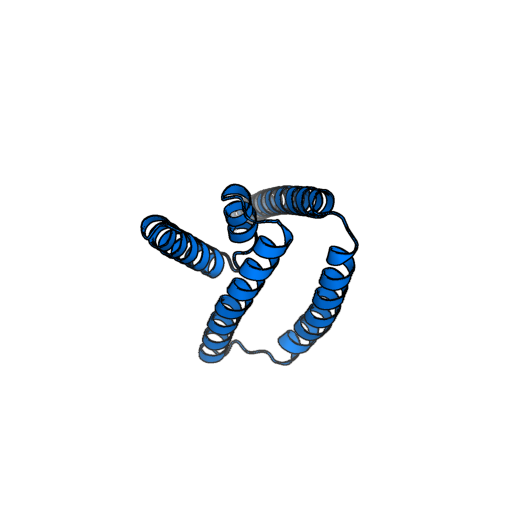.688 -4.343 -13.955 1.00 82.19 101 LEU A C 1
ATOM 726 O O . LEU A 1 101 ? 0.773 -4.060 -13.186 1.00 82.19 101 LEU A O 1
ATOM 730 N N . LEU A 1 102 ? 2.143 -3.486 -14.869 1.00 84.06 102 LEU A N 1
ATOM 731 C CA . LEU A 1 102 ? 1.638 -2.123 -15.001 1.00 84.06 102 LEU A CA 1
ATOM 732 C C . LEU A 1 102 ? 0.192 -2.090 -15.517 1.00 84.06 102 LEU A C 1
ATOM 734 O O . LEU A 1 102 ? -0.626 -1.338 -14.988 1.00 84.06 102 LEU A O 1
ATOM 738 N N . VAL A 1 103 ? -0.150 -2.941 -16.490 1.00 88.25 103 VAL A N 1
ATOM 739 C CA . VAL A 1 103 ? -1.532 -3.101 -16.974 1.00 88.25 103 VAL A CA 1
ATOM 740 C C . VAL A 1 103 ? -2.436 -3.660 -15.874 1.00 88.25 103 VAL A C 1
ATOM 742 O O . VAL A 1 103 ? -3.508 -3.108 -15.632 1.00 88.25 103 VAL A O 1
ATOM 745 N N . ALA A 1 104 ? -2.003 -4.706 -15.166 1.00 85.81 104 ALA A N 1
ATOM 746 C CA . ALA A 1 104 ? -2.759 -5.298 -14.064 1.00 85.81 104 ALA A CA 1
ATOM 747 C C . ALA A 1 104 ? -3.003 -4.285 -12.936 1.00 85.81 104 ALA A C 1
ATOM 749 O O . ALA A 1 104 ? -4.125 -4.160 -12.443 1.00 85.81 104 ALA A O 1
ATOM 750 N N . PHE A 1 105 ? -1.981 -3.505 -12.576 1.00 82.62 105 PHE A N 1
ATOM 751 C CA . PHE A 1 105 ? -2.107 -2.425 -11.605 1.00 82.62 105 PHE A CA 1
ATOM 752 C C . PHE A 1 105 ? -3.072 -1.335 -12.090 1.00 82.62 105 PHE A C 1
ATOM 754 O O . PHE A 1 105 ? -3.942 -0.907 -11.336 1.00 82.62 105 PHE A O 1
ATOM 761 N N . GLY A 1 106 ? -2.994 -0.936 -13.363 1.00 86.25 106 GLY A N 1
ATOM 762 C CA . GLY A 1 106 ? -3.934 0.012 -13.969 1.00 86.25 106 GLY A CA 1
ATOM 763 C C . GLY A 1 106 ? -5.390 -0.465 -13.909 1.00 86.25 106 GLY A C 1
ATOM 764 O O . GLY A 1 106 ? -6.273 0.296 -13.513 1.00 86.25 106 GLY A O 1
ATOM 765 N N . ILE A 1 107 ? -5.646 -1.740 -14.222 1.00 89.69 107 ILE A N 1
ATOM 766 C CA . ILE A 1 107 ? -6.976 -2.356 -14.093 1.00 89.69 107 ILE A CA 1
ATOM 767 C C . ILE A 1 107 ? -7.439 -2.328 -12.633 1.00 89.69 107 ILE A C 1
ATOM 769 O O . 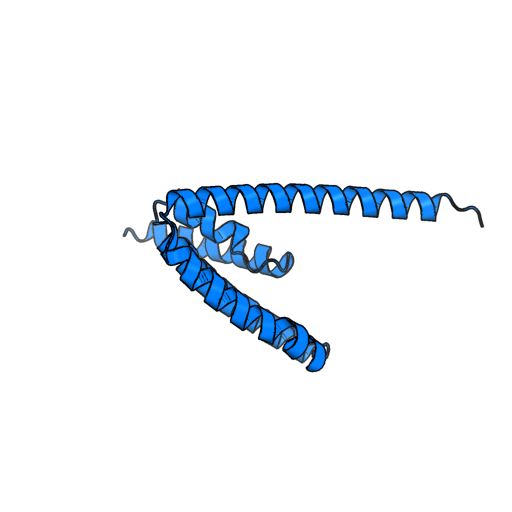ILE A 1 107 ? -8.573 -1.938 -12.356 1.00 89.69 107 ILE A O 1
ATOM 773 N N . LEU A 1 108 ? -6.564 -2.680 -11.688 1.00 86.31 108 LEU A N 1
ATOM 774 C CA . LEU A 1 108 ? -6.866 -2.646 -10.256 1.00 86.31 108 LEU A CA 1
ATOM 775 C C . LEU A 1 108 ? -7.262 -1.238 -9.786 1.00 86.31 108 LEU A C 1
ATOM 777 O O . LEU A 1 108 ? -8.213 -1.094 -9.011 1.00 86.31 108 LEU A O 1
ATOM 781 N N . LEU A 1 109 ? -6.597 -0.190 -10.283 1.00 84.88 109 LEU A N 1
ATOM 782 C CA . LEU A 1 10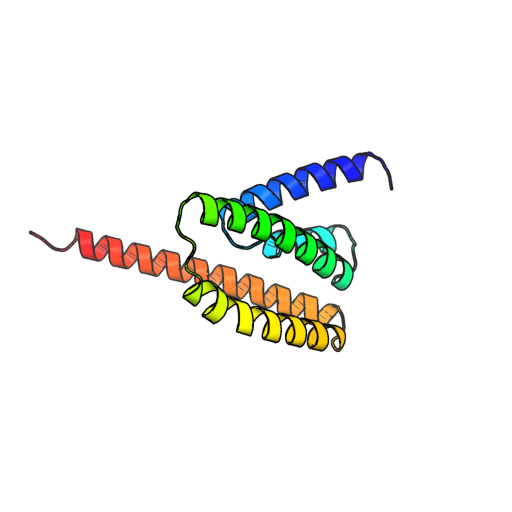9 ? -6.970 1.195 -9.990 1.00 84.88 109 LEU A CA 1
ATOM 783 C C . LEU A 1 109 ? -8.356 1.548 -10.537 1.00 84.88 109 LEU A C 1
ATOM 785 O O . LEU A 1 109 ? -9.167 2.118 -9.806 1.00 84.88 109 LEU A O 1
ATOM 789 N N . LEU A 1 110 ? -8.665 1.173 -11.781 1.00 88.81 110 LEU A N 1
ATOM 790 C CA . LEU A 1 110 ? -9.986 1.408 -12.374 1.00 88.81 110 LEU A CA 1
ATOM 791 C C . LEU A 1 110 ? -11.096 0.695 -11.596 1.00 88.81 110 LEU A C 1
ATOM 793 O O . LEU A 1 110 ? -12.129 1.298 -11.302 1.00 88.81 110 LEU A O 1
ATOM 797 N N . VAL A 1 111 ? -10.867 -0.560 -11.204 1.00 89.19 111 VAL A N 1
ATOM 798 C CA . VAL A 1 111 ? -11.798 -1.325 -10.363 1.00 89.19 111 VAL A CA 1
ATOM 799 C C . VAL A 1 111 ? -11.988 -0.640 -9.012 1.00 89.19 111 VAL A C 1
ATOM 801 O O . VAL A 1 111 ? -13.118 -0.501 -8.550 1.00 89.19 111 VAL A O 1
ATOM 804 N N . THR A 1 112 ? -10.912 -0.152 -8.394 1.00 82.62 112 THR A N 1
ATOM 805 C CA . THR A 1 112 ? -10.981 0.570 -7.115 1.00 82.62 112 THR A CA 1
ATOM 806 C C . THR A 1 112 ? -11.822 1.840 -7.239 1.00 82.62 112 THR A C 1
ATOM 808 O O . THR A 1 112 ? -12.712 2.072 -6.420 1.00 82.62 112 THR A O 1
ATOM 811 N N . ILE A 1 113 ? -11.604 2.634 -8.292 1.00 86.06 113 ILE A N 1
ATOM 812 C CA . ILE A 1 113 ? -12.397 3.836 -8.584 1.00 86.06 113 ILE A CA 1
ATOM 813 C C . ILE A 1 113 ? -13.874 3.466 -8.757 1.00 86.06 113 ILE A C 1
ATOM 815 O O . ILE A 1 113 ? -14.743 4.080 -8.134 1.00 86.06 113 ILE A O 1
ATOM 819 N N . TYR A 1 114 ? -14.164 2.430 -9.546 1.00 90.38 114 TYR A N 1
ATOM 820 C CA . TYR A 1 114 ? -15.525 1.956 -9.778 1.00 90.38 114 TYR A CA 1
ATOM 821 C C . TYR A 1 114 ? -16.216 1.500 -8.482 1.00 90.38 114 TYR A C 1
ATOM 823 O O . TYR A 1 114 ? -17.339 1.918 -8.197 1.00 90.38 114 TYR A O 1
ATOM 831 N N . LEU A 1 115 ? -15.539 0.702 -7.649 1.00 86.56 115 LEU A N 1
ATOM 832 C CA . LEU A 1 115 ? -16.073 0.218 -6.373 1.00 86.56 115 LEU A CA 1
ATOM 833 C C . LEU A 1 115 ? -16.342 1.355 -5.383 1.00 86.56 115 LEU A C 1
ATOM 835 O O . LEU A 1 115 ? -17.357 1.331 -4.682 1.00 86.56 115 LEU A O 1
ATOM 839 N N . ILE A 1 116 ? -15.467 2.361 -5.325 1.00 84.12 116 ILE A N 1
ATOM 840 C CA . ILE A 1 116 ? -15.670 3.548 -4.484 1.00 84.12 116 ILE A CA 1
ATOM 841 C C . ILE A 1 116 ? -16.892 4.335 -4.968 1.00 84.12 116 ILE A C 1
ATOM 843 O O . ILE A 1 116 ? -17.740 4.707 -4.152 1.00 84.12 116 ILE A O 1
ATOM 847 N N . GLN A 1 117 ? -17.025 4.540 -6.282 1.00 85.88 117 GLN A N 1
ATOM 848 C CA . GLN A 1 117 ? -18.180 5.208 -6.885 1.00 85.88 117 GLN A CA 1
ATOM 849 C C . GLN A 1 117 ? -19.481 4.464 -6.544 1.00 85.88 117 GLN A C 1
ATOM 851 O O . GLN A 1 117 ? -20.457 5.083 -6.116 1.00 85.88 117 GLN A O 1
ATOM 856 N N . LEU A 1 118 ? -19.473 3.133 -6.659 1.00 85.81 118 LEU A N 1
ATOM 857 C CA . LEU A 1 118 ? -20.618 2.281 -6.351 1.00 85.81 118 LEU A CA 1
ATOM 858 C C . LEU A 1 118 ? -20.985 2.338 -4.864 1.00 85.81 118 LEU A C 1
ATOM 860 O O . LEU A 1 118 ? -22.145 2.567 -4.527 1.00 85.81 118 LEU A O 1
ATOM 864 N N . ARG A 1 119 ? -20.007 2.218 -3.954 1.00 83.62 119 ARG A N 1
ATOM 865 C CA . ARG A 1 119 ? -20.249 2.370 -2.507 1.00 83.62 119 ARG A CA 1
ATOM 866 C C . ARG A 1 119 ? -20.836 3.735 -2.169 1.00 83.62 119 ARG A C 1
ATOM 868 O O . ARG A 1 119 ? -21.748 3.808 -1.347 1.00 83.62 119 ARG A O 1
ATOM 875 N N . LYS A 1 120 ? -20.346 4.806 -2.801 1.00 83.50 120 LYS A N 1
ATOM 876 C CA . LYS A 1 120 ? -20.866 6.165 -2.603 1.00 83.50 120 LYS A CA 1
ATOM 877 C C . LYS A 1 120 ? -22.337 6.257 -3.017 1.00 83.50 120 LYS A C 1
ATOM 879 O O . LYS A 1 120 ? -23.128 6.807 -2.259 1.00 83.50 120 LYS A O 1
ATOM 884 N N . GLN A 1 121 ? -22.704 5.660 -4.154 1.00 81.31 121 GLN A N 1
ATOM 885 C CA . GLN A 1 121 ? -24.091 5.614 -4.633 1.00 81.31 121 GLN A CA 1
ATOM 886 C C . GLN A 1 121 ? -25.011 4.774 -3.736 1.00 81.31 121 GLN A C 1
ATOM 888 O O . GLN A 1 121 ? -26.149 5.166 -3.482 1.00 81.31 121 GLN A O 1
ATOM 893 N N . LEU A 1 122 ? -24.534 3.634 -3.230 1.00 80.44 122 LEU A N 1
ATOM 894 C CA . LEU A 1 122 ? -25.314 2.779 -2.331 1.00 80.44 122 LEU A CA 1
ATOM 895 C C . LEU A 1 122 ? -25.560 3.462 -0.984 1.00 80.44 122 LEU A C 1
ATOM 897 O O . LEU A 1 122 ? -26.693 3.497 -0.507 1.00 80.44 122 LEU A O 1
ATOM 901 N N . LYS A 1 123 ? -24.524 4.078 -0.401 1.00 79.06 123 LYS A N 1
ATOM 902 C CA . LYS A 1 123 ? -24.650 4.797 0.871 1.00 79.06 123 LYS A CA 1
ATOM 903 C C . LYS A 1 123 ? -25.562 6.020 0.731 1.00 79.06 123 LYS A C 1
ATOM 905 O O . LYS A 1 123 ? -26.392 6.236 1.604 1.00 79.06 123 LYS A O 1
ATOM 910 N N . SER A 1 124 ? -25.494 6.759 -0.385 1.00 74.06 124 SER A N 1
ATOM 911 C CA . SER A 1 124 ? -26.403 7.889 -0.635 1.00 74.06 124 SER A CA 1
ATOM 912 C C . SER A 1 124 ? -27.866 7.469 -0.804 1.00 74.06 124 SER A C 1
ATOM 914 O O . SER A 1 124 ? -28.752 8.196 -0.368 1.00 74.06 124 SER A O 1
ATOM 916 N N . ARG A 1 125 ? -28.129 6.296 -1.399 1.00 75.44 125 ARG A N 1
ATOM 917 C CA . ARG A 1 125 ? -29.490 5.753 -1.555 1.00 75.44 125 ARG A CA 1
ATOM 918 C C . ARG A 1 125 ? -30.075 5.284 -0.223 1.00 75.44 125 ARG A C 1
ATOM 920 O O . ARG A 1 125 ? -31.175 5.699 0.122 1.00 75.44 125 ARG A O 1
ATOM 927 N N . ALA A 1 126 ? -29.305 4.528 0.562 1.00 75.81 126 ALA A N 1
ATOM 928 C CA . ALA A 1 126 ? -29.723 4.072 1.891 1.00 75.81 126 ALA A CA 1
ATOM 929 C C . ALA A 1 126 ? -30.021 5.243 2.850 1.00 75.81 126 ALA A C 1
ATOM 931 O O . ALA A 1 126 ? -30.939 5.182 3.664 1.00 75.81 126 ALA A O 1
ATOM 932 N N . GLN A 1 127 ? -29.267 6.342 2.731 1.00 72.00 127 GLN A N 1
ATOM 933 C CA . GLN A 1 127 ? -29.468 7.540 3.548 1.00 72.00 127 GLN A CA 1
ATOM 934 C C . GLN A 1 127 ? -30.710 8.343 3.116 1.00 72.00 127 GLN A C 1
ATOM 936 O O . GLN A 1 127 ? -31.401 8.888 3.972 1.00 72.00 127 GLN A O 1
ATOM 941 N N . GLN A 1 128 ? -31.044 8.357 1.818 1.00 69.00 128 GLN A 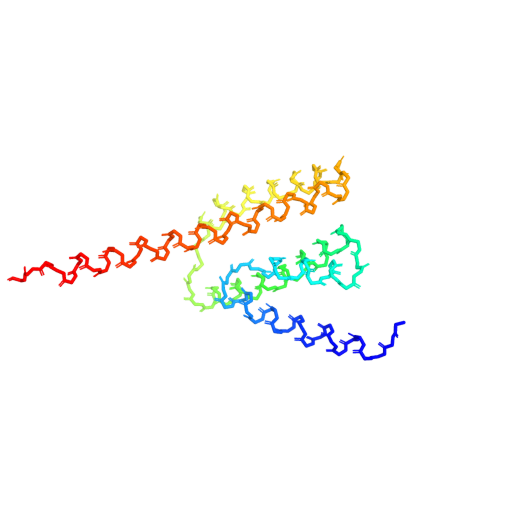N 1
ATOM 942 C CA . GLN A 1 128 ? -32.282 8.956 1.297 1.00 69.00 128 GLN A CA 1
ATOM 943 C C . GLN A 1 128 ? -33.542 8.155 1.656 1.00 69.00 128 GLN A C 1
ATOM 945 O O . GLN A 1 128 ? -34.583 8.758 1.906 1.00 69.00 128 GLN A O 1
ATOM 950 N N . GLU A 1 129 ? -33.469 6.823 1.696 1.00 68.75 129 GLU A N 1
ATOM 951 C CA . GLU A 1 129 ? -34.592 5.969 2.115 1.00 68.75 129 GLU A CA 1
ATOM 952 C C . GLU A 1 129 ? -34.891 6.114 3.612 1.00 68.75 129 GLU A C 1
ATOM 954 O O . GLU A 1 129 ? -36.050 6.277 3.985 1.00 68.75 129 GLU A O 1
ATOM 959 N N . SER A 1 130 ? -33.857 6.168 4.458 1.00 64.50 130 SER A N 1
ATOM 960 C CA . SER A 1 130 ? -34.017 6.367 5.907 1.00 64.50 130 SER A CA 1
ATOM 961 C C . SER A 1 130 ? -34.582 7.757 6.265 1.00 64.50 130 SER A C 1
ATOM 963 O O . SER A 1 130 ? -35.299 7.900 7.247 1.00 64.50 130 SER A O 1
ATOM 965 N N . GLN A 1 131 ? -34.340 8.782 5.433 1.00 60.53 131 GLN A N 1
ATOM 966 C CA . GLN A 1 131 ? -34.960 10.114 5.566 1.00 60.53 131 GLN A CA 1
ATOM 967 C C . GLN A 1 131 ? -36.374 10.222 4.972 1.00 60.53 131 GLN A C 1
ATOM 969 O O . GLN A 1 131 ? -37.070 11.198 5.246 1.00 60.53 131 GLN A O 1
ATOM 974 N N . ARG A 1 132 ? -36.801 9.255 4.148 1.00 60.12 132 ARG A N 1
ATOM 975 C CA . ARG A 1 132 ? -38.149 9.203 3.559 1.00 60.12 132 ARG A CA 1
ATOM 976 C C . ARG A 1 132 ? -39.148 8.390 4.376 1.00 60.12 132 ARG A C 1
ATOM 978 O O . ARG A 1 132 ? -40.329 8.461 4.054 1.00 60.12 132 ARG A O 1
ATOM 985 N N . ALA A 1 133 ? -38.713 7.636 5.385 1.00 56.44 133 ALA A N 1
ATOM 986 C CA . ALA A 1 133 ? -39.621 6.943 6.292 1.00 56.44 133 ALA A CA 1
ATOM 987 C C . ALA A 1 133 ? -40.309 7.973 7.216 1.00 56.44 133 ALA A C 1
ATOM 989 O O . ALA A 1 133 ? -39.617 8.612 8.011 1.00 56.44 133 ALA A O 1
ATOM 990 N N . PRO A 1 134 ? -41.633 8.200 7.099 1.00 58.19 134 PRO A N 1
ATOM 991 C CA . PRO A 1 134 ? -42.351 9.059 8.033 1.00 58.19 134 PRO A CA 1
ATOM 992 C C . PRO A 1 134 ? -42.427 8.384 9.412 1.00 58.19 134 PRO A C 1
ATOM 994 O O . PRO A 1 134 ? -42.648 7.174 9.488 1.00 58.19 134 PRO A O 1
ATOM 997 N N . ASN A 1 135 ? -42.221 9.177 10.471 1.00 58.00 135 ASN A N 1
ATOM 998 C CA . ASN A 1 135 ? -42.536 8.803 11.857 1.00 58.00 135 ASN A CA 1
ATOM 999 C C . ASN A 1 135 ? -44.035 8.542 12.033 1.00 58.00 135 ASN A C 1
ATOM 1001 O O . ASN A 1 135 ? -44.825 9.292 11.411 1.00 58.00 135 ASN A O 1
#